Protein AF-A0A7L8ADQ0-F1 (afdb_monomer)

pLDDT: mean 80.77, std 10.5, range [46.53, 94.69]

Solvent-accessible surface area (backbone atoms only — not comparable to full-atom values): 7142 Å² total; per-residue (Å²): 130,71,82,58,56,52,52,55,54,56,52,55,53,15,33,56,43,28,78,74,40,45,77,64,52,65,72,65,61,62,71,67,50,67,55,66,60,67,69,58,57,50,51,36,48,72,73,64,32,73,48,74,47,77,42,62,22,34,49,78,47,74,56,93,94,44,80,46,73,42,62,34,49,32,42,31,28,15,37,93,85,74,43,63,40,63,43,43,93,82,75,50,52,66,40,93,89,35,54,68,44,31,52,47,43,53,45,23,60,90,71,45,66,67,84,37,88,79,56,47,94,125

Mean predicted aligned error: 7.04 Å

Nearest PDB structures (foldseek):
  4k1u-assembly1_B  TM=5.545E-01  e=1.890E+00  Pseudomonas putida
  6f54-assembly2_B  TM=6.607E-01  e=4.036E+00  Pseudomonas putida
  7m30-assembly1_D  TM=4.664E-01  e=4.279E+00  Human betaherpesvirus 5
  6f4y-assembly2_B  TM=4.129E-01  e=2.251E+00  Pseudomonas putida
  2inx-assembly1_A  TM=3.245E-01  e=2.124E+00  Pseudomonas putida

Radius of gyration: 15.53 Å; Cα contacts (8 Å, |Δi|>4): 204; chains: 1; bounding box: 40×42×38 Å

Structure (mmCIF, N/CA/C/O backbone):
data_AF-A0A7L8ADQ0-F1
#
_entry.id   AF-A0A7L8ADQ0-F1
#
loop_
_atom_site.group_PDB
_atom_site.id
_atom_site.type_symbol
_atom_site.label_atom_id
_atom_site.label_alt_id
_atom_site.label_comp_id
_atom_site.label_asym_id
_atom_site.label_entity_id
_atom_site.label_seq_id
_atom_site.pdbx_PDB_ins_code
_atom_site.Cartn_x
_atom_site.Cartn_y
_atom_site.Cartn_z
_atom_site.occupancy
_atom_site.B_iso_or_equiv
_atom_site.auth_seq_id
_atom_site.auth_comp_id
_atom_site.auth_asym_id
_atom_site.auth_atom_id
_atom_site.pdbx_PDB_model_num
ATOM 1 N N . MET A 1 1 ? 9.124 4.419 12.261 1.00 52.94 1 MET A N 1
ATOM 2 C CA . MET A 1 1 ? 8.041 4.227 11.271 1.00 52.94 1 MET A CA 1
ATOM 3 C C . MET A 1 1 ? 7.592 2.783 11.359 1.00 52.94 1 MET A C 1
ATOM 5 O O . MET A 1 1 ? 8.461 1.931 11.522 1.00 52.94 1 MET A O 1
ATOM 9 N N . LYS A 1 2 ? 6.282 2.514 11.296 1.00 66.19 2 LYS A N 1
ATOM 10 C CA . LYS A 1 2 ? 5.786 1.142 11.121 1.00 66.19 2 LYS A CA 1
ATOM 11 C C . LYS A 1 2 ? 6.350 0.571 9.812 1.00 66.19 2 LYS A C 1
ATOM 13 O O . LYS A 1 2 ? 6.595 1.322 8.861 1.00 66.19 2 LYS A O 1
ATOM 18 N N . LYS A 1 3 ? 6.607 -0.734 9.784 1.00 73.31 3 LYS A N 1
ATOM 19 C CA . LYS A 1 3 ? 7.140 -1.432 8.609 1.00 73.31 3 LYS A CA 1
ATOM 20 C C . LYS A 1 3 ? 6.170 -1.264 7.426 1.00 73.31 3 LYS A C 1
ATOM 22 O O . LYS A 1 3 ? 4.974 -1.116 7.639 1.00 73.31 3 LYS A O 1
ATOM 27 N N . ASN A 1 4 ? 6.705 -1.200 6.206 1.00 74.38 4 ASN A N 1
ATOM 28 C CA . ASN A 1 4 ? 5.938 -1.105 4.953 1.00 74.38 4 ASN A CA 1
ATOM 29 C C . ASN A 1 4 ? 4.936 0.068 4.848 1.00 74.38 4 ASN A C 1
ATOM 31 O O . ASN A 1 4 ? 3.982 0.014 4.072 1.00 74.38 4 ASN A O 1
ATOM 35 N N . THR A 1 5 ? 5.159 1.156 5.594 1.00 84.00 5 THR A N 1
ATOM 36 C CA . THR A 1 5 ? 4.336 2.370 5.495 1.00 84.00 5 THR A CA 1
ATOM 37 C C . THR A 1 5 ? 4.966 3.419 4.588 1.00 84.00 5 THR A C 1
ATOM 39 O O . THR A 1 5 ? 6.183 3.623 4.579 1.00 84.00 5 THR A O 1
ATOM 42 N N . ILE A 1 6 ? 4.122 4.129 3.842 1.00 86.94 6 ILE A N 1
ATOM 43 C CA . ILE A 1 6 ? 4.511 5.265 3.005 1.00 86.94 6 ILE A CA 1
ATOM 44 C C . ILE A 1 6 ? 3.812 6.544 3.462 1.00 86.94 6 ILE A C 1
ATOM 46 O O . ILE A 1 6 ? 2.777 6.531 4.121 1.00 86.94 6 ILE A O 1
ATOM 50 N N . THR A 1 7 ? 4.373 7.692 3.087 1.00 89.62 7 THR A N 1
ATOM 51 C CA . THR A 1 7 ? 3.764 8.992 3.398 1.00 89.62 7 THR A CA 1
ATOM 52 C C . THR A 1 7 ? 2.543 9.274 2.518 1.00 89.62 7 THR A C 1
ATOM 54 O O . THR A 1 7 ? 2.509 8.878 1.348 1.00 89.62 7 THR A O 1
ATOM 57 N N . LEU A 1 8 ? 1.585 10.062 3.025 1.00 87.69 8 LEU A N 1
ATOM 58 C CA . LEU A 1 8 ? 0.413 10.520 2.262 1.00 87.69 8 LEU A CA 1
ATOM 59 C C . LEU A 1 8 ? 0.808 11.187 0.937 1.00 87.69 8 LEU A C 1
ATOM 61 O O . LEU A 1 8 ? 0.258 10.875 -0.120 1.00 87.69 8 LEU A O 1
ATOM 65 N N . LYS A 1 9 ? 1.833 12.044 0.962 1.00 88.94 9 LYS A N 1
ATOM 66 C CA . LYS A 1 9 ? 2.407 12.657 -0.243 1.00 88.94 9 LYS A CA 1
ATOM 67 C C . LYS A 1 9 ? 2.880 11.626 -1.275 1.00 88.94 9 LYS A C 1
ATOM 69 O O . LYS A 1 9 ? 2.662 11.806 -2.477 1.00 88.94 9 LYS A O 1
ATOM 74 N N . THR A 1 10 ? 3.524 10.548 -0.829 1.00 88.56 10 THR A N 1
ATOM 75 C CA . THR A 1 10 ? 3.980 9.461 -1.709 1.00 88.56 10 THR A CA 1
ATOM 76 C C . THR A 1 10 ? 2.794 8.724 -2.318 1.00 88.56 10 THR A C 1
ATOM 78 O O . THR A 1 10 ? 2.740 8.596 -3.543 1.00 88.56 10 THR A O 1
ATOM 81 N N . ALA A 1 11 ? 1.803 8.363 -1.501 1.00 89.06 11 ALA A N 1
ATOM 82 C CA . ALA A 1 11 ? 0.585 7.693 -1.946 1.00 89.06 11 ALA A CA 1
ATOM 83 C C . ALA A 1 11 ? -0.203 8.533 -2.968 1.00 89.06 11 ALA A C 1
ATOM 85 O O . ALA A 1 11 ? -0.528 8.057 -4.059 1.00 89.06 11 ALA A O 1
ATOM 86 N N . LYS A 1 12 ? -0.424 9.829 -2.694 1.00 88.00 12 LYS A N 1
ATOM 87 C CA . LYS A 1 12 ? -1.070 10.770 -3.633 1.00 88.00 12 LYS A CA 1
ATOM 88 C C . LYS A 1 12 ? -0.337 10.815 -4.972 1.00 88.00 12 LYS A C 1
ATOM 90 O O . LYS A 1 12 ? -0.963 10.789 -6.032 1.00 88.00 12 LYS A O 1
ATOM 95 N N . ARG A 1 13 ? 0.997 10.882 -4.942 1.00 90.25 13 ARG A N 1
ATOM 96 C CA . ARG A 1 13 ? 1.827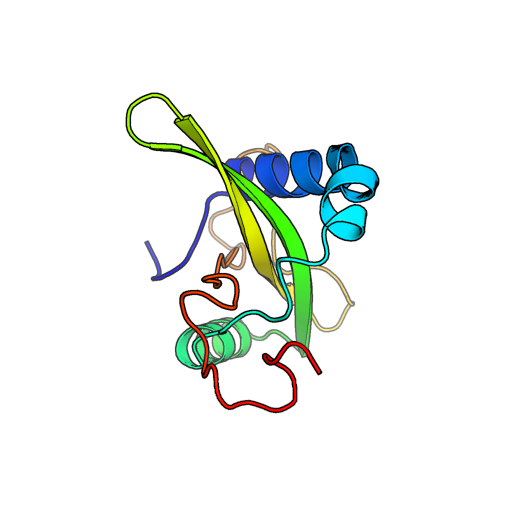 10.941 -6.152 1.00 90.25 13 ARG A CA 1
ATOM 97 C C . ARG A 1 13 ? 1.726 9.659 -6.975 1.00 90.25 13 ARG A C 1
ATOM 99 O O . ARG A 1 13 ? 1.610 9.748 -8.195 1.00 90.25 13 ARG A O 1
ATOM 106 N N . TRP A 1 14 ? 1.794 8.495 -6.337 1.00 89.75 14 TRP A N 1
ATOM 107 C CA . TRP A 1 14 ? 1.742 7.207 -7.027 1.00 89.75 14 TRP A CA 1
ATOM 108 C C . TRP A 1 14 ? 0.365 6.920 -7.610 1.00 89.75 14 TRP A C 1
ATOM 110 O O . TRP A 1 14 ? 0.278 6.599 -8.792 1.00 89.75 14 TRP A O 1
ATOM 120 N N . THR A 1 15 ? -0.703 7.128 -6.840 1.00 88.44 15 THR A N 1
ATOM 121 C CA . THR A 1 15 ? -2.079 6.922 -7.324 1.00 88.44 15 THR A CA 1
ATOM 122 C C . THR A 1 15 ? -2.446 7.909 -8.435 1.00 88.44 15 THR A C 1
ATOM 124 O O . THR A 1 15 ? -3.089 7.542 -9.415 1.00 88.44 15 THR A O 1
ATOM 127 N N . LYS A 1 16 ? -1.985 9.169 -8.352 1.00 88.44 16 LYS A N 1
ATOM 128 C CA . LYS A 1 16 ? -2.150 10.151 -9.439 1.00 88.44 16 LYS A CA 1
ATOM 129 C C . LYS A 1 16 ? -1.418 9.729 -10.708 1.00 88.44 16 LYS A C 1
ATOM 131 O O . LYS A 1 16 ? -1.886 10.042 -11.797 1.00 88.44 16 LYS A O 1
ATOM 136 N N . ARG A 1 17 ? -0.263 9.078 -10.571 1.00 88.00 17 ARG A N 1
ATOM 137 C CA . ARG A 1 17 ? 0.497 8.572 -11.711 1.00 88.00 17 ARG A CA 1
ATOM 138 C C . ARG A 1 17 ? -0.202 7.374 -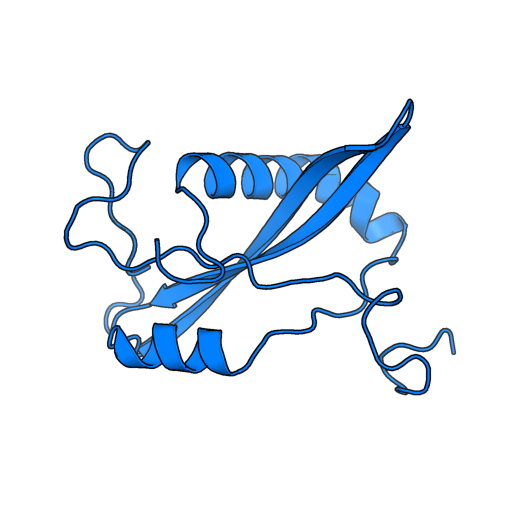12.347 1.00 88.00 17 ARG A C 1
ATOM 140 O O . ARG A 1 17 ? -0.362 7.403 -13.556 1.00 88.00 17 ARG A O 1
ATOM 147 N N . TRP A 1 18 ? -0.676 6.415 -11.549 1.00 84.38 18 TRP A N 1
ATOM 148 C CA . TRP A 1 18 ? -1.484 5.292 -12.037 1.00 84.38 18 TRP A CA 1
ATOM 149 C C . TRP A 1 18 ? -2.644 5.777 -12.912 1.00 84.38 18 TRP A C 1
ATOM 151 O O . TRP A 1 18 ? -2.671 5.486 -14.098 1.00 84.38 18 TRP A O 1
ATOM 161 N N . ARG A 1 19 ? -3.508 6.659 -12.389 1.00 83.50 19 ARG A N 1
ATOM 162 C CA . ARG A 1 19 ? -4.667 7.197 -13.134 1.00 83.50 19 ARG A CA 1
ATOM 163 C C . ARG A 1 19 ? -4.322 7.940 -14.432 1.00 83.50 19 ARG A C 1
ATOM 165 O O . ARG A 1 19 ? -5.209 8.208 -15.228 1.00 83.50 19 ARG A O 1
ATOM 172 N N . LYS A 1 20 ? -3.068 8.365 -14.612 1.00 84.75 20 LYS A N 1
ATOM 173 C CA . LYS A 1 20 ? -2.599 9.043 -15.832 1.00 84.75 20 LYS A CA 1
ATOM 174 C C . LYS A 1 20 ? -2.011 8.096 -16.871 1.00 84.75 20 LYS A C 1
ATOM 176 O O . LYS A 1 20 ? -1.813 8.537 -17.993 1.00 84.75 20 LYS A O 1
ATOM 181 N N . MET A 1 21 ? -1.617 6.898 -16.457 1.00 76.25 21 MET A N 1
ATOM 182 C CA . MET A 1 21 ? -0.901 5.934 -17.293 1.00 76.25 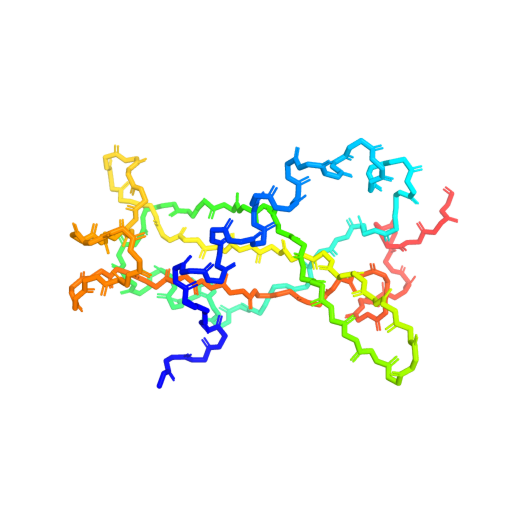21 MET A CA 1
ATOM 183 C C . MET A 1 21 ? -1.669 4.611 -17.405 1.00 76.25 21 MET A C 1
ATOM 185 O O . MET A 1 21 ? -1.162 3.677 -18.005 1.00 76.25 21 MET A O 1
ATOM 189 N N . GLU A 1 22 ? -2.852 4.503 -16.793 1.00 71.94 22 GLU A N 1
ATOM 190 C CA . GLU A 1 22 ? -3.649 3.275 -16.705 1.00 71.94 22 GLU A CA 1
ATOM 191 C C . GLU A 1 22 ? -3.901 2.635 -18.076 1.00 71.94 22 GLU A C 1
ATOM 193 O O . GLU A 1 22 ? -3.800 1.419 -18.214 1.00 71.94 22 GLU A O 1
ATOM 198 N N . ASP A 1 23 ? -4.158 3.454 -19.095 1.00 68.81 23 ASP A N 1
ATOM 199 C CA . ASP A 1 23 ? -4.325 3.047 -20.490 1.00 68.81 23 ASP A CA 1
ATOM 200 C C . ASP A 1 23 ? -3.060 2.407 -21.081 1.00 68.81 23 ASP A C 1
ATOM 202 O O . ASP A 1 23 ? -3.151 1.436 -21.828 1.00 68.81 23 ASP A O 1
ATOM 206 N N . VAL A 1 24 ? -1.882 2.907 -20.705 1.00 67.69 24 VAL A N 1
ATOM 207 C CA . VAL A 1 24 ? -0.582 2.381 -21.140 1.00 67.69 24 VAL A CA 1
ATOM 208 C C . VAL A 1 24 ? -0.202 1.117 -20.363 1.00 67.69 24 VAL A C 1
ATOM 210 O O . VAL A 1 24 ? 0.241 0.148 -20.965 1.00 67.69 24 VAL A O 1
ATOM 213 N N . TYR A 1 25 ? -0.408 1.073 -19.043 1.00 64.38 25 TYR A N 1
ATOM 214 C CA . TYR A 1 25 ? -0.029 -0.093 -18.226 1.00 64.38 25 TYR A CA 1
ATOM 215 C C . TYR A 1 25 ? -0.910 -1.309 -18.481 1.00 64.38 25 TYR A C 1
ATOM 217 O O . TYR A 1 25 ? -0.402 -2.413 -18.682 1.00 64.38 25 TYR A O 1
ATOM 225 N N . ASN A 1 26 ? -2.229 -1.117 -18.526 1.00 63.12 26 ASN A N 1
ATOM 226 C CA . ASN A 1 26 ? -3.152 -2.226 -18.760 1.00 63.12 26 ASN A CA 1
ATOM 227 C C . ASN A 1 26 ? -2.994 -2.820 -20.169 1.00 63.12 26 ASN A C 1
ATOM 229 O O . ASN A 1 26 ? -3.340 -3.981 -20.378 1.00 63.12 26 ASN A O 1
ATOM 233 N N . ALA A 1 27 ? -2.432 -2.062 -21.119 1.00 59.41 27 ALA A N 1
ATOM 234 C CA . ALA A 1 27 ? -2.119 -2.562 -22.454 1.00 59.41 27 ALA A CA 1
ATOM 235 C C . ALA A 1 27 ? -0.977 -3.597 -22.461 1.00 59.41 27 ALA A C 1
ATOM 237 O O . ALA A 1 27 ? -0.935 -4.429 -23.365 1.00 59.41 27 ALA A O 1
ATOM 238 N N . HIS A 1 28 ? -0.080 -3.575 -21.466 1.00 59.94 28 HIS A N 1
ATOM 239 C CA . HIS A 1 28 ? 1.083 -4.469 -21.400 1.00 59.94 28 HIS A CA 1
ATOM 240 C C . HIS A 1 28 ? 0.881 -5.695 -20.486 1.00 59.94 28 HIS A C 1
ATOM 242 O O . HIS A 1 28 ? 1.631 -6.658 -20.608 1.00 59.94 28 HIS A O 1
ATOM 248 N N . GLN A 1 29 ? -0.152 -5.709 -19.625 1.00 58.09 29 GLN A N 1
ATOM 249 C CA . GLN A 1 29 ? -0.545 -6.845 -18.756 1.00 58.09 29 GLN A CA 1
ATOM 250 C C . GLN A 1 29 ? 0.599 -7.475 -17.927 1.00 58.09 29 GLN A C 1
ATOM 252 O O . GLN A 1 29 ? 0.544 -8.652 -17.561 1.00 58.09 29 GLN A O 1
ATOM 257 N N . GLU A 1 30 ? 1.655 -6.717 -17.628 1.00 68.19 30 GLU A N 1
ATOM 258 C CA . GLU A 1 30 ? 2.863 -7.275 -17.006 1.00 68.19 30 GLU A CA 1
ATOM 259 C C . GLU A 1 30 ? 2.643 -7.606 -15.525 1.00 68.19 30 GLU A C 1
ATOM 261 O O . GLU A 1 30 ? 3.050 -8.672 -15.057 1.00 68.19 30 GLU A O 1
ATOM 266 N N . CYS A 1 31 ? 1.923 -6.747 -14.798 1.00 73.69 31 CYS A N 1
ATOM 267 C CA . CYS A 1 31 ? 1.568 -6.985 -13.404 1.00 73.69 31 CYS A CA 1
ATOM 268 C C . CYS A 1 31 ? 0.328 -7.888 -13.289 1.00 73.69 31 CYS A C 1
ATOM 270 O O . CYS A 1 31 ? -0.803 -7.453 -13.506 1.00 73.69 31 CYS A O 1
ATOM 272 N N . ARG A 1 32 ? 0.542 -9.147 -12.892 1.00 73.31 32 ARG A N 1
ATOM 273 C CA . ARG A 1 32 ? -0.521 -10.174 -12.777 1.00 73.31 32 ARG A CA 1
ATOM 274 C C . ARG A 1 32 ? -1.125 -10.285 -11.388 1.00 73.31 32 ARG A C 1
ATOM 276 O O . ARG A 1 32 ? -2.303 -10.584 -11.227 1.00 73.31 32 ARG A O 1
ATOM 283 N N . ALA A 1 33 ? -0.294 -10.075 -10.379 1.00 79.56 33 ALA A N 1
ATOM 284 C CA . ALA A 1 33 ? -0.679 -10.179 -8.988 1.00 79.56 33 ALA A CA 1
ATOM 285 C C . ALA A 1 33 ? 0.289 -9.381 -8.114 1.00 79.56 33 ALA A C 1
ATOM 287 O O . ALA A 1 33 ? 1.349 -8.920 -8.549 1.00 79.56 33 ALA A O 1
ATOM 288 N N . PHE A 1 34 ? -0.103 -9.247 -6.855 1.00 83.50 34 PHE A N 1
ATOM 289 C CA . PHE A 1 34 ? 0.682 -8.612 -5.820 1.00 83.50 34 PHE A CA 1
ATOM 290 C C . PHE A 1 34 ? 0.877 -9.593 -4.671 1.00 83.50 34 PHE A C 1
ATOM 292 O O . PHE A 1 34 ? -0.095 -10.117 -4.126 1.00 83.50 34 PHE A O 1
ATOM 299 N N . ASN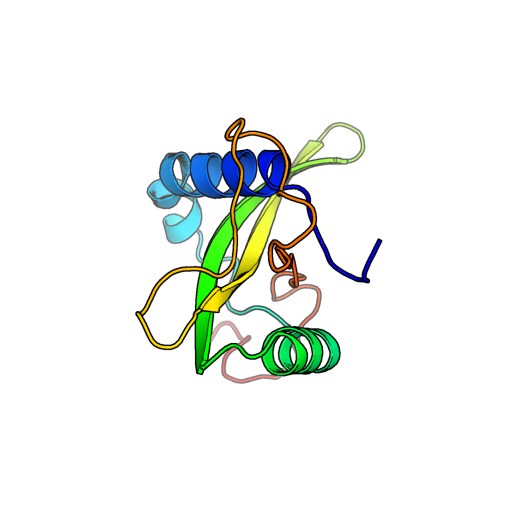 A 1 35 ? 2.129 -9.827 -4.282 1.00 81.31 35 ASN A N 1
ATOM 300 C CA . ASN A 1 35 ? 2.420 -10.555 -3.054 1.00 81.31 35 ASN A CA 1
ATOM 301 C C . ASN A 1 35 ? 2.262 -9.600 -1.862 1.00 81.31 35 ASN A C 1
ATOM 303 O O . ASN A 1 35 ? 3.033 -8.648 -1.751 1.00 81.31 35 ASN A O 1
ATOM 307 N N . ILE A 1 36 ? 1.264 -9.851 -1.011 1.00 81.88 36 ILE A N 1
ATOM 308 C CA . ILE A 1 36 ? 0.920 -9.019 0.149 1.00 81.88 36 ILE A CA 1
ATOM 309 C C . ILE A 1 36 ? 1.333 -9.772 1.422 1.00 81.88 36 ILE A C 1
ATOM 311 O O . ILE A 1 36 ? 0.769 -10.835 1.704 1.00 81.88 36 ILE A O 1
ATOM 315 N N . PRO A 1 37 ? 2.279 -9.255 2.226 1.00 81.25 37 PRO A N 1
ATOM 316 C CA . PRO A 1 37 ? 2.640 -9.893 3.483 1.00 81.25 37 PRO A CA 1
ATOM 317 C C . PRO A 1 37 ? 1.473 -9.886 4.482 1.00 81.25 37 PRO A C 1
ATOM 319 O O . PRO A 1 37 ? 0.824 -8.870 4.721 1.00 81.25 37 PRO A O 1
ATOM 322 N N . LEU A 1 38 ? 1.234 -11.029 5.134 1.00 81.00 38 LEU A N 1
ATOM 323 C CA . LEU A 1 38 ? 0.159 -11.165 6.128 1.00 81.00 38 LEU A CA 1
ATOM 324 C C . LEU A 1 38 ? 0.344 -10.269 7.360 1.00 81.00 38 LEU A C 1
ATOM 326 O O . LEU A 1 38 ? -0.640 -9.937 8.015 1.00 81.00 38 LEU A O 1
ATOM 330 N N . GLU A 1 39 ? 1.587 -9.917 7.700 1.00 82.88 39 GLU A N 1
ATOM 331 C CA . GLU A 1 39 ? 1.903 -8.997 8.803 1.00 82.88 39 GLU A CA 1
ATOM 332 C C . GLU A 1 39 ? 1.187 -7.654 8.616 1.00 82.88 39 GLU A C 1
ATOM 334 O O . GLU A 1 39 ? 0.582 -7.141 9.549 1.00 82.88 39 GLU A O 1
ATOM 339 N N . ASP A 1 40 ? 1.137 -7.156 7.385 1.00 74.44 40 ASP A N 1
ATOM 340 C CA . ASP A 1 40 ? 0.549 -5.856 7.093 1.00 74.44 40 ASP A CA 1
ATOM 341 C C . ASP A 1 40 ? -0.985 -5.878 7.157 1.00 74.44 40 ASP A C 1
ATOM 343 O O . ASP A 1 40 ? -1.612 -4.942 7.648 1.00 74.44 40 ASP A O 1
ATOM 347 N N . LEU A 1 41 ? -1.613 -6.980 6.731 1.00 84.62 41 LEU A N 1
ATOM 348 C CA . LEU A 1 41 ? -3.056 -7.160 6.914 1.00 84.62 41 LEU A CA 1
ATOM 349 C C . LEU A 1 41 ? -3.423 -7.254 8.399 1.00 84.62 41 LEU A C 1
ATOM 351 O O . LEU A 1 41 ? -4.442 -6.703 8.811 1.00 84.62 41 LEU A O 1
ATOM 355 N N . LYS A 1 42 ? -2.588 -7.910 9.216 1.00 88.50 42 LYS A N 1
ATOM 356 C CA . LYS A 1 42 ? -2.775 -7.948 10.675 1.00 88.50 42 LYS A CA 1
ATOM 357 C C . LYS A 1 42 ? -2.651 -6.561 11.291 1.00 88.50 42 LYS A C 1
ATOM 359 O O . LYS A 1 42 ? -3.452 -6.233 12.161 1.00 88.50 42 LYS A O 1
ATOM 364 N N . ASP A 1 43 ? -1.703 -5.755 10.826 1.00 85.75 43 ASP A N 1
ATOM 365 C CA . ASP A 1 43 ? -1.535 -4.383 11.297 1.00 85.75 43 ASP A CA 1
ATOM 366 C C . ASP A 1 43 ? -2.766 -3.523 10.988 1.00 85.75 43 ASP A C 1
ATOM 368 O O . ASP A 1 43 ? -3.242 -2.817 11.873 1.00 85.75 43 ASP A O 1
ATOM 372 N N . VAL A 1 44 ? -3.337 -3.627 9.782 1.00 86.81 44 VAL A N 1
ATOM 373 C CA . VAL A 1 44 ? -4.573 -2.905 9.424 1.00 86.81 44 VAL A CA 1
ATOM 374 C C . VAL A 1 44 ? -5.767 -3.384 10.259 1.00 86.81 44 VAL A C 1
ATOM 376 O O . VAL A 1 44 ? -6.572 -2.573 10.713 1.00 86.81 44 VAL A O 1
ATOM 379 N N . ILE A 1 45 ? -5.873 -4.690 10.525 1.00 88.50 45 ILE A N 1
ATOM 380 C CA . ILE A 1 45 ? -6.898 -5.236 11.431 1.00 88.50 45 ILE A CA 1
ATOM 381 C C . ILE A 1 45 ? -6.719 -4.676 12.849 1.00 88.50 45 ILE A C 1
ATOM 383 O O . ILE A 1 45 ? -7.697 -4.294 13.490 1.00 88.50 45 ILE A O 1
ATOM 387 N N . ALA A 1 46 ? -5.478 -4.584 13.335 1.00 89.50 46 ALA A N 1
ATOM 388 C CA . ALA A 1 46 ? -5.165 -4.054 14.660 1.00 89.50 46 ALA A CA 1
ATOM 389 C C . ALA A 1 46 ? -5.480 -2.554 14.805 1.00 89.50 46 ALA A C 1
ATOM 391 O O . ALA A 1 46 ? -5.660 -2.082 15.926 1.00 89.50 46 ALA A O 1
ATOM 392 N N . GLU A 1 47 ? -5.599 -1.810 13.699 1.00 87.12 47 GLU A N 1
ATOM 393 C CA . GLU A 1 47 ? -6.087 -0.422 13.702 1.00 87.12 47 GLU A CA 1
ATOM 394 C C . GLU A 1 47 ? -7.597 -0.317 13.971 1.00 87.12 47 GLU A C 1
ATOM 396 O O . GLU A 1 47 ? -8.088 0.775 14.242 1.00 87.12 47 GLU A O 1
ATOM 401 N N . GLY A 1 48 ? -8.336 -1.432 13.951 1.00 91.75 48 GLY A N 1
ATOM 402 C CA . GLY A 1 48 ? -9.792 -1.452 14.118 1.00 91.75 48 GLY A CA 1
ATOM 403 C C . GLY A 1 48 ? -10.557 -1.293 12.804 1.00 91.75 48 GLY A C 1
ATOM 404 O O . GLY A 1 48 ? -11.740 -0.951 12.815 1.00 91.75 48 GLY A O 1
ATOM 405 N N . ALA A 1 49 ? -9.893 -1.532 11.671 1.00 93.50 49 ALA A N 1
ATOM 406 C CA . ALA A 1 49 ? -10.527 -1.513 10.363 1.00 93.50 49 ALA A CA 1
ATOM 407 C C . ALA A 1 49 ? -11.593 -2.615 10.243 1.00 93.50 49 ALA A C 1
ATOM 409 O O . ALA A 1 49 ? -11.370 -3.766 10.619 1.00 93.50 49 ALA A O 1
ATOM 410 N N . VAL A 1 50 ? -12.747 -2.269 9.670 1.00 94.69 50 VAL A N 1
ATOM 411 C CA . VAL A 1 50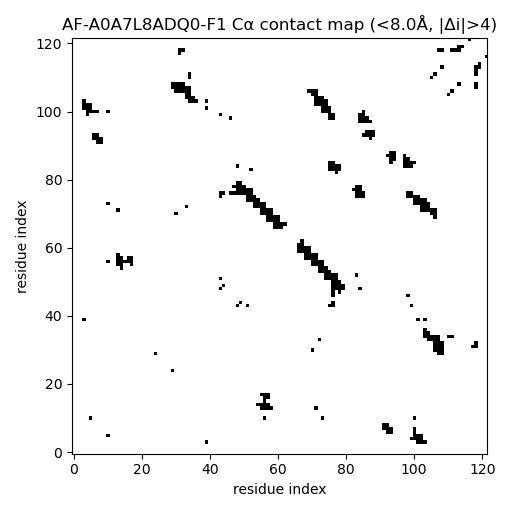 ? -13.834 -3.221 9.374 1.00 94.69 50 VAL A CA 1
ATOM 412 C C . VAL A 1 50 ? -13.617 -3.876 8.013 1.00 94.69 50 VAL A C 1
ATOM 414 O O . VAL A 1 50 ? -13.915 -5.051 7.816 1.00 94.69 50 VAL A O 1
ATOM 417 N N . THR A 1 51 ? -13.079 -3.110 7.065 1.00 92.62 51 THR A N 1
ATOM 418 C CA . THR A 1 51 ? -12.652 -3.584 5.745 1.00 92.62 51 THR A CA 1
ATOM 419 C C . THR A 1 51 ? -11.352 -2.887 5.355 1.00 92.62 51 THR A C 1
ATOM 421 O O . THR A 1 51 ? -10.895 -1.975 6.046 1.00 92.62 51 THR A O 1
ATOM 424 N N . VAL A 1 52 ? -10.746 -3.300 4.245 1.00 92.94 52 VAL A N 1
ATOM 425 C CA . VAL A 1 52 ? -9.593 -2.607 3.663 1.00 92.94 52 VAL A CA 1
ATOM 426 C C . VAL A 1 52 ? -9.956 -2.046 2.297 1.00 92.94 52 VAL A C 1
ATOM 428 O O . VAL A 1 52 ? -10.722 -2.659 1.552 1.00 92.94 52 VAL A O 1
ATOM 431 N N . ARG A 1 53 ? -9.385 -0.893 1.946 1.00 93.31 53 ARG A N 1
ATOM 432 C CA . ARG A 1 53 ? -9.445 -0.348 0.589 1.00 93.31 53 ARG A CA 1
ATOM 433 C C . ARG A 1 53 ? -8.063 -0.405 -0.038 1.00 93.31 53 ARG A C 1
ATOM 435 O O . ARG A 1 53 ? -7.080 0.012 0.572 1.00 93.31 53 ARG A O 1
ATOM 442 N N . ALA A 1 54 ? -8.013 -0.914 -1.262 1.00 91.50 54 ALA A N 1
ATOM 443 C CA . ALA A 1 54 ? -6.798 -0.985 -2.052 1.00 91.50 54 ALA A CA 1
ATOM 444 C C . ALA A 1 54 ? -6.806 0.084 -3.152 1.00 91.50 54 ALA A C 1
ATOM 446 O O . ALA A 1 54 ? -7.819 0.308 -3.815 1.00 91.50 54 ALA A O 1
ATOM 447 N N . TYR A 1 55 ? -5.660 0.724 -3.357 1.00 89.25 55 TYR A N 1
ATOM 448 C CA . TYR A 1 55 ? -5.419 1.707 -4.402 1.00 89.25 55 TYR A CA 1
ATOM 449 C C . TYR A 1 55 ? -4.235 1.274 -5.256 1.00 89.25 55 TYR A C 1
ATOM 451 O O . TYR A 1 55 ? -3.190 0.899 -4.730 1.00 89.25 55 TYR A O 1
ATOM 459 N N . LEU A 1 56 ? -4.364 1.398 -6.573 1.00 87.75 56 LEU A N 1
ATOM 460 C CA . LEU A 1 56 ? -3.246 1.191 -7.486 1.00 87.75 56 LEU A CA 1
ATOM 461 C C . LEU A 1 56 ? -2.384 2.453 -7.569 1.00 87.75 56 LEU A C 1
ATOM 463 O O . LEU A 1 56 ? -2.879 3.585 -7.634 1.00 87.75 56 LEU A O 1
ATOM 467 N N . GLY A 1 57 ? -1.074 2.254 -7.556 1.00 87.62 57 GLY A N 1
ATOM 468 C CA . GLY A 1 57 ? -0.068 3.291 -7.682 1.00 87.62 57 GLY A CA 1
ATOM 469 C C . GLY A 1 57 ? 1.037 2.869 -8.639 1.00 87.62 57 GLY A C 1
ATOM 470 O O . GLY A 1 57 ? 1.245 1.690 -8.889 1.00 87.62 57 GLY A O 1
ATOM 471 N N . VAL A 1 58 ? 1.774 3.850 -9.159 1.00 86.88 58 VAL A N 1
ATOM 472 C CA . VAL A 1 58 ? 3.013 3.581 -9.898 1.00 86.88 58 VAL A CA 1
ATOM 473 C C . VAL A 1 58 ? 4.159 4.297 -9.217 1.00 86.88 58 VAL A C 1
ATOM 475 O O . VAL A 1 58 ? 4.162 5.533 -9.129 1.00 86.88 58 VAL A O 1
ATOM 478 N N . HIS A 1 59 ? 5.155 3.543 -8.772 1.00 85.62 59 HIS A N 1
ATOM 479 C CA . HIS A 1 59 ? 6.423 4.065 -8.307 1.00 85.62 59 HIS A CA 1
ATOM 480 C C . HIS A 1 59 ? 7.359 4.262 -9.503 1.00 85.62 59 HIS A C 1
ATOM 482 O O . HIS A 1 59 ? 7.660 3.336 -10.239 1.00 85.62 59 HIS A O 1
ATOM 488 N N . LYS A 1 60 ? 7.810 5.500 -9.720 1.00 86.25 60 LYS A N 1
ATOM 489 C CA . LYS A 1 60 ? 8.822 5.827 -10.729 1.00 86.25 60 LYS A CA 1
ATOM 490 C C . LYS A 1 60 ? 10.169 5.923 -10.031 1.00 86.25 60 LYS A C 1
ATOM 492 O O . LYS A 1 60 ? 10.322 6.808 -9.185 1.00 86.25 60 LYS A O 1
ATOM 497 N N . GLN A 1 61 ? 11.119 5.095 -10.435 1.00 83.19 61 GLN A N 1
ATOM 498 C CA . GLN A 1 61 ? 12.486 5.095 -9.929 1.00 83.19 61 GLN A CA 1
ATOM 499 C C . GLN A 1 61 ? 13.491 5.187 -11.078 1.00 83.19 61 GLN A C 1
ATOM 501 O O . GLN A 1 61 ? 13.190 4.848 -12.221 1.00 83.19 61 GLN A O 1
ATOM 506 N N . LYS A 1 62 ? 14.679 5.710 -10.779 1.00 84.75 62 LYS A N 1
ATOM 507 C CA . LYS A 1 62 ? 15.814 5.662 -11.699 1.00 84.75 62 LYS A CA 1
ATOM 508 C C . LYS A 1 62 ? 16.765 4.586 -11.202 1.00 84.75 62 LYS A C 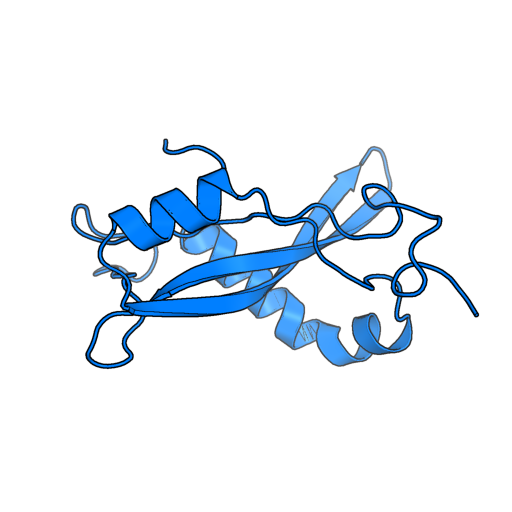1
ATOM 510 O O . LYS A 1 62 ? 17.245 4.700 -10.076 1.00 84.75 62 LYS A O 1
ATOM 515 N N . ILE A 1 63 ? 17.000 3.574 -12.025 1.00 81.94 63 ILE A N 1
ATOM 516 C CA . ILE A 1 63 ? 17.987 2.527 -11.773 1.00 81.94 63 ILE A CA 1
ATOM 517 C C . ILE A 1 63 ? 19.055 2.714 -12.842 1.00 81.94 63 ILE A C 1
ATOM 519 O O . ILE A 1 63 ? 18.760 2.646 -14.031 1.00 81.94 63 ILE A O 1
ATOM 523 N N . GLU A 1 64 ? 20.268 3.050 -12.408 1.00 85.44 64 GLU A N 1
ATOM 524 C CA . GLU A 1 64 ? 21.368 3.434 -13.297 1.00 85.44 64 GLU A CA 1
ATOM 525 C C . GLU A 1 64 ? 20.961 4.566 -14.264 1.00 85.44 64 GLU A C 1
ATOM 527 O O . GLU A 1 64 ? 20.716 5.695 -13.827 1.00 85.44 64 GLU A O 1
ATOM 532 N N . SER A 1 65 ? 20.871 4.272 -15.565 1.00 86.50 65 SER A N 1
ATOM 533 C CA . SER A 1 65 ? 20.473 5.222 -16.613 1.00 86.50 65 SER A CA 1
ATOM 534 C C . SER A 1 65 ? 19.024 5.046 -17.078 1.00 86.50 65 SER A C 1
ATOM 536 O O . SER A 1 65 ? 18.545 5.830 -17.898 1.00 86.50 65 SER A O 1
ATOM 538 N N . GLU A 1 66 ? 18.301 4.063 -16.542 1.00 83.56 66 GLU A N 1
ATOM 539 C CA . GLU A 1 66 ? 16.951 3.722 -16.974 1.00 83.56 66 GLU A CA 1
ATOM 540 C C . GLU A 1 66 ? 15.893 4.231 -15.994 1.00 83.56 66 GLU A C 1
ATOM 542 O O . GLU A 1 66 ? 16.062 4.266 -14.771 1.00 83.56 66 GLU A O 1
ATOM 547 N N . THR A 1 67 ? 14.767 4.677 -16.551 1.00 83.56 67 THR A N 1
ATOM 548 C CA . THR A 1 67 ? 13.581 4.987 -15.757 1.00 83.56 67 THR A CA 1
ATOM 549 C C . THR A 1 67 ? 12.724 3.739 -15.688 1.00 83.56 67 THR A C 1
ATOM 551 O O . THR A 1 67 ? 12.092 3.376 -16.674 1.00 83.56 67 THR A O 1
ATOM 554 N N . VAL A 1 68 ? 12.664 3.145 -14.503 1.00 82.00 68 VAL A N 1
ATOM 555 C CA . VAL A 1 68 ? 11.814 1.994 -14.225 1.00 82.00 68 VAL A CA 1
ATOM 556 C C . VAL A 1 68 ? 10.549 2.477 -13.537 1.00 82.00 68 VAL A C 1
ATOM 558 O O . VAL A 1 68 ? 10.564 3.357 -12.666 1.00 82.00 68 VAL A O 1
ATOM 561 N N . PHE A 1 69 ? 9.437 1.897 -13.945 1.00 82.62 69 PHE A N 1
ATOM 562 C CA . PHE A 1 69 ? 8.154 2.108 -13.318 1.00 82.62 69 PHE A CA 1
ATOM 563 C C . PHE A 1 69 ? 7.682 0.785 -12.742 1.00 82.62 69 PHE A C 1
ATOM 565 O O . PHE A 1 69 ? 7.739 -0.233 -13.415 1.00 82.62 69 PHE A O 1
ATOM 572 N N . GLU A 1 70 ? 7.255 0.821 -11.493 1.00 82.56 70 GLU A N 1
ATOM 573 C CA . GLU A 1 70 ? 6.863 -0.356 -10.734 1.00 82.56 70 GLU A CA 1
ATOM 574 C C . GLU A 1 70 ? 5.441 -0.147 -10.213 1.00 82.56 70 GLU A C 1
ATOM 576 O O . GLU A 1 70 ? 5.150 0.875 -9.576 1.00 82.56 70 GLU A O 1
ATOM 581 N N . GLU A 1 71 ? 4.551 -1.092 -10.488 1.00 85.00 71 GLU A N 1
ATOM 582 C CA . GLU A 1 71 ? 3.189 -1.110 -9.974 1.00 85.00 71 GLU A CA 1
ATOM 583 C C . GLU A 1 71 ? 3.182 -1.378 -8.472 1.00 85.00 71 GLU A C 1
ATOM 585 O O . GLU A 1 71 ? 3.930 -2.209 -7.949 1.00 85.00 71 GLU A O 1
ATOM 590 N N . LYS A 1 72 ? 2.308 -0.659 -7.770 1.00 86.00 72 LYS A N 1
ATOM 591 C CA . LYS A 1 72 ? 2.146 -0.725 -6.320 1.00 86.00 72 LYS A CA 1
ATOM 592 C C . LYS A 1 72 ? 0.681 -0.909 -5.947 1.00 86.00 72 LYS A C 1
ATOM 594 O O . LYS A 1 72 ? -0.172 -0.196 -6.480 1.00 86.00 72 LYS A O 1
ATOM 599 N N . LEU A 1 73 ? 0.399 -1.791 -4.989 1.00 87.31 73 LEU A N 1
ATOM 600 C CA . LEU A 1 73 ? -0.889 -1.847 -4.295 1.00 87.31 73 LEU A CA 1
ATOM 601 C C . LEU A 1 73 ? -0.743 -1.191 -2.925 1.00 87.31 73 LEU A C 1
ATOM 603 O O . LEU A 1 73 ? -0.012 -1.656 -2.049 1.00 87.31 73 LEU A O 1
ATOM 607 N N . ILE A 1 74 ? -1.474 -0.101 -2.752 1.00 90.12 74 ILE A N 1
ATOM 608 C CA . ILE A 1 74 ? -1.511 0.675 -1.524 1.00 90.12 74 ILE A CA 1
ATOM 609 C C . ILE A 1 74 ? -2.753 0.252 -0.742 1.00 90.12 74 ILE A C 1
ATOM 611 O O . ILE A 1 74 ? -3.848 0.280 -1.299 1.00 90.12 74 ILE A O 1
ATOM 615 N N . ILE A 1 75 ? -2.609 -0.108 0.531 1.00 90.94 75 ILE A N 1
ATOM 616 C CA . ILE A 1 7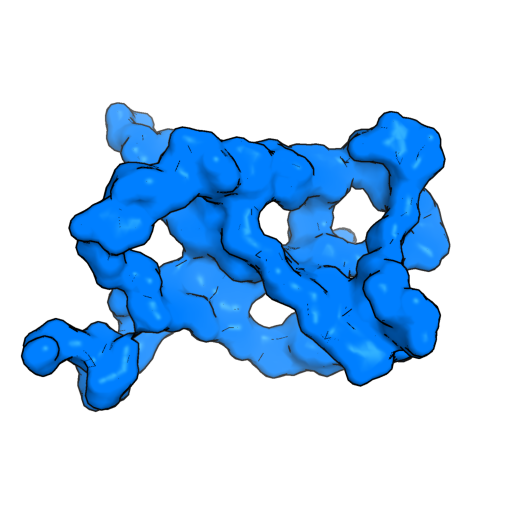5 ? -3.718 -0.550 1.388 1.00 90.94 75 ILE A CA 1
ATOM 617 C C . ILE A 1 75 ? -3.954 0.462 2.512 1.00 90.94 75 ILE A C 1
ATOM 619 O O . ILE A 1 75 ? -3.009 0.973 3.116 1.00 90.94 75 ILE A O 1
ATOM 623 N N . VAL A 1 76 ? -5.229 0.738 2.791 1.00 92.25 76 VAL A N 1
ATOM 624 C CA . VAL A 1 76 ? -5.686 1.526 3.945 1.00 92.25 76 VAL A CA 1
ATOM 625 C C . VAL A 1 76 ? -6.831 0.812 4.663 1.00 92.25 76 VAL A C 1
ATOM 627 O O . VAL A 1 76 ? -7.647 0.138 4.027 1.00 92.25 76 VAL A O 1
ATOM 630 N N . GLY A 1 77 ? -6.904 0.972 5.986 1.00 93.50 77 GLY A N 1
ATOM 631 C CA . GLY A 1 77 ? -8.060 0.548 6.775 1.00 93.50 77 GLY A CA 1
ATOM 632 C C . GLY A 1 77 ? -9.290 1.410 6.489 1.00 93.50 77 GLY A C 1
ATOM 633 O O . GLY A 1 77 ? -9.166 2.599 6.192 1.00 93.50 77 GLY A O 1
ATOM 634 N N . VAL A 1 78 ? -10.478 0.814 6.573 1.00 93.88 78 VAL A N 1
ATOM 635 C CA . VAL A 1 78 ? -11.770 1.488 6.395 1.00 93.88 78 VAL A CA 1
ATOM 636 C C . VAL A 1 78 ? -12.621 1.266 7.641 1.00 93.88 78 VAL A C 1
ATOM 638 O O . VAL A 1 78 ? -12.783 0.130 8.097 1.00 93.88 78 VAL A O 1
ATOM 641 N N . ASP A 1 79 ? -13.165 2.353 8.182 1.00 93.19 79 ASP A N 1
ATOM 642 C CA . ASP A 1 79 ? -13.992 2.326 9.386 1.00 93.19 79 ASP A CA 1
ATOM 643 C C . ASP A 1 79 ? -15.411 1.781 9.123 1.00 93.19 79 ASP A C 1
ATOM 645 O O . ASP A 1 79 ? -15.820 1.524 7.987 1.00 93.19 79 ASP A O 1
ATOM 649 N N . ALA A 1 80 ? -16.196 1.620 10.192 1.00 94.44 80 ALA A N 1
ATOM 650 C CA . ALA A 1 80 ? -17.578 1.137 10.118 1.00 94.44 80 ALA A CA 1
ATOM 651 C C . ALA A 1 80 ? -18.526 2.056 9.316 1.00 94.44 80 ALA A C 1
ATOM 653 O O . ALA A 1 80 ? -19.612 1.625 8.936 1.00 94.44 80 ALA A O 1
ATOM 654 N N . ASN A 1 81 ? -18.123 3.302 9.042 1.00 94.44 81 ASN A N 1
ATOM 655 C CA . ASN A 1 81 ? -18.878 4.260 8.234 1.00 94.44 81 ASN A CA 1
ATOM 656 C C . ASN A 1 81 ? -18.454 4.237 6.754 1.00 94.44 81 ASN A C 1
ATOM 658 O O . ASN A 1 81 ? -18.946 5.041 5.961 1.00 94.44 81 ASN A O 1
ATOM 662 N N . GLY A 1 82 ? -17.533 3.350 6.365 1.00 90.38 82 GLY A N 1
ATOM 663 C CA . GLY A 1 82 ? -17.023 3.254 4.997 1.00 90.38 82 GLY A CA 1
ATOM 664 C C . GLY A 1 82 ? -15.986 4.325 4.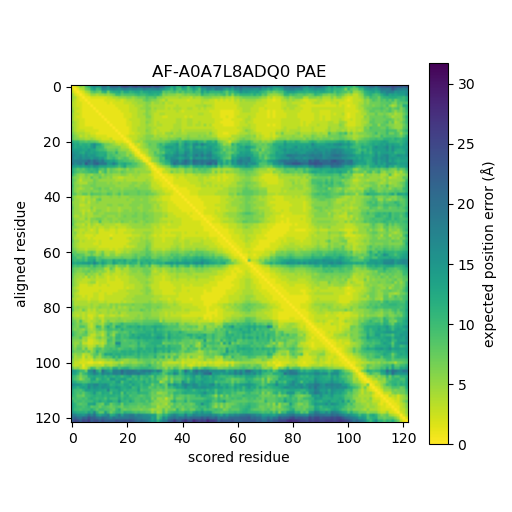639 1.00 90.38 82 GLY A C 1
ATOM 665 O O . GLY A 1 82 ? -15.675 4.506 3.453 1.00 90.38 82 GLY A O 1
ATOM 666 N N . LYS A 1 83 ? -15.448 5.045 5.632 1.00 92.88 83 LYS A N 1
ATOM 667 C CA . LYS A 1 83 ? -14.428 6.076 5.437 1.00 92.88 83 LYS A CA 1
ATOM 668 C C . LYS A 1 83 ? -13.036 5.480 5.611 1.00 92.88 83 LYS A C 1
ATOM 670 O O . LYS A 1 83 ? -12.784 4.730 6.551 1.00 92.88 83 LYS A O 1
ATOM 675 N N . ASP A 1 84 ? -12.117 5.851 4.721 1.00 92.69 84 ASP A N 1
ATOM 676 C CA . ASP A 1 84 ? -10.711 5.495 4.895 1.00 92.69 84 ASP A CA 1
ATOM 677 C C . ASP A 1 84 ? -10.206 6.089 6.210 1.00 92.69 84 ASP A C 1
ATOM 679 O O . ASP A 1 84 ? -10.403 7.274 6.493 1.00 92.69 84 ASP A O 1
ATOM 683 N N . MET A 1 85 ? -9.503 5.276 6.989 1.00 90.81 85 MET A N 1
ATOM 684 C CA . MET A 1 85 ? -8.958 5.638 8.297 1.00 90.81 85 MET A CA 1
ATOM 685 C C . MET A 1 85 ? -7.712 6.524 8.185 1.00 90.81 85 MET A C 1
ATOM 687 O O . MET A 1 85 ? -6.884 6.552 9.085 1.00 90.81 85 MET A O 1
ATOM 691 N N . ILE A 1 86 ? -7.575 7.260 7.082 1.00 88.62 86 ILE A N 1
ATOM 692 C CA . ILE A 1 86 ? -6.521 8.244 6.868 1.00 88.62 86 ILE A CA 1
ATOM 693 C C . ILE A 1 86 ? -7.099 9.651 7.021 1.00 88.62 86 ILE A C 1
ATOM 695 O O . ILE A 1 86 ? -8.124 9.991 6.424 1.00 88.62 86 ILE A O 1
ATOM 699 N N . SER A 1 87 ? -6.439 10.494 7.807 1.00 86.06 87 SER A N 1
ATOM 700 C CA . SER A 1 87 ? -6.797 11.904 7.951 1.00 86.06 87 SER A CA 1
ATOM 701 C C . SER A 1 87 ? -5.568 12.794 7.847 1.00 86.06 87 SER A C 1
ATOM 703 O O . SER A 1 87 ? -4.450 12.402 8.174 1.00 86.06 87 SER A O 1
ATOM 705 N N . SER A 1 88 ? -5.780 13.994 7.322 1.00 86.81 88 SER A N 1
ATOM 706 C CA . SER A 1 88 ? -4.741 15.001 7.161 1.00 86.81 88 SER A CA 1
ATOM 707 C C . SER A 1 88 ? -5.390 16.377 7.133 1.00 86.81 88 SER A C 1
ATOM 709 O O . SER A 1 88 ? -6.167 16.676 6.222 1.00 86.81 88 SER A O 1
ATOM 711 N N . LYS A 1 89 ? -5.083 17.216 8.126 1.00 82.94 89 LYS A N 1
ATOM 712 C CA . LYS A 1 89 ? -5.583 18.600 8.189 1.00 82.94 89 LYS A CA 1
ATOM 713 C C . LYS A 1 89 ? -4.989 19.495 7.102 1.00 82.94 89 LYS A C 1
ATOM 715 O O . LYS A 1 89 ? -5.683 20.369 6.593 1.00 82.94 89 LYS A O 1
ATOM 720 N N . ASP A 1 90 ? -3.720 19.284 6.756 1.00 82.81 90 ASP A N 1
ATOM 721 C CA . ASP A 1 90 ? -2.996 20.057 5.736 1.00 82.81 90 ASP A CA 1
ATOM 722 C C . ASP A 1 90 ? -3.072 19.433 4.329 1.00 82.81 90 ASP A C 1
ATOM 724 O O . ASP A 1 90 ? -2.659 20.042 3.343 1.00 82.81 90 ASP A O 1
ATOM 728 N N . GLY A 1 91 ? -3.618 18.219 4.225 1.00 80.25 91 GLY A N 1
ATOM 729 C CA . GLY A 1 91 ? -3.697 17.432 3.000 1.00 80.25 91 GLY A CA 1
ATOM 730 C C . GLY A 1 91 ? -2.367 16.818 2.547 1.00 80.25 91 GLY A C 1
ATOM 731 O O . GLY A 1 91 ? -2.343 16.167 1.497 1.00 80.25 91 GLY A O 1
ATOM 732 N N . GLU A 1 92 ? -1.272 17.007 3.283 1.00 74.38 92 GLU A N 1
ATOM 733 C CA . GLU A 1 92 ? 0.089 16.625 2.896 1.00 74.38 92 GLU A CA 1
ATOM 734 C C . GLU A 1 92 ? 0.706 15.586 3.842 1.00 74.38 92 GLU A C 1
ATOM 736 O O . GLU A 1 92 ? 1.373 14.654 3.370 1.00 74.38 92 GLU A O 1
ATOM 741 N N . VAL A 1 93 ? 0.454 15.704 5.147 1.00 80.62 93 VAL A N 1
ATOM 742 C CA . VAL A 1 93 ? 0.960 14.810 6.198 1.00 80.62 93 VAL A CA 1
ATOM 743 C C . VAL A 1 93 ? -0.208 14.219 6.981 1.00 80.62 93 VAL A C 1
ATOM 745 O O . VAL A 1 93 ? -1.204 14.894 7.226 1.00 80.62 93 VAL A O 1
ATOM 748 N N . LEU A 1 94 ? -0.102 12.941 7.349 1.00 81.88 94 LEU A N 1
ATOM 749 C CA . LEU A 1 94 ? -1.115 12.294 8.181 1.00 81.88 94 LEU A CA 1
ATOM 750 C C . LEU A 1 94 ? -1.176 12.956 9.562 1.00 81.88 94 LEU A C 1
ATOM 752 O O . LEU A 1 94 ? -0.137 13.296 10.134 1.00 81.88 94 LEU A O 1
ATOM 756 N N . ASP A 1 95 ? -2.385 13.115 10.092 1.00 83.31 95 ASP A N 1
ATOM 757 C CA . ASP A 1 95 ? -2.575 13.575 11.468 1.00 83.31 95 ASP A CA 1
ATOM 758 C C . ASP A 1 95 ? -2.035 12.522 12.464 1.00 83.31 95 ASP A C 1
ATOM 760 O O . ASP A 1 95 ? -2.016 11.335 12.135 1.00 83.31 95 ASP A O 1
ATOM 764 N N . PRO A 1 96 ? -1.632 12.905 13.694 1.00 80.94 96 PRO A N 1
ATOM 765 C CA . PRO A 1 96 ? -1.068 11.965 14.673 1.00 80.94 96 PRO A CA 1
ATOM 766 C C . PRO A 1 96 ? -1.964 10.763 15.014 1.00 80.94 96 PRO A C 1
ATOM 768 O O . PRO A 1 96 ? -1.444 9.677 15.254 1.00 80.94 96 PRO A O 1
ATOM 771 N N . ASP A 1 97 ? -3.287 10.956 14.997 1.00 82.88 97 ASP A N 1
ATOM 772 C CA . ASP A 1 97 ? -4.292 9.931 15.323 1.00 82.88 97 ASP A CA 1
ATOM 773 C C . ASP A 1 97 ? -4.854 9.222 14.075 1.00 82.88 97 ASP A C 1
ATOM 775 O O . ASP A 1 97 ? -5.828 8.474 14.151 1.00 82.88 97 ASP A O 1
ATOM 779 N N . SER A 1 98 ? -4.269 9.483 12.903 1.00 84.06 98 SER A N 1
ATOM 780 C CA . SER A 1 98 ? -4.633 8.814 11.656 1.00 84.06 98 SER A CA 1
ATOM 781 C C . SER A 1 98 ? -4.130 7.366 11.641 1.00 84.06 98 SER A C 1
ATOM 783 O O . SER A 1 98 ? -3.048 7.056 12.141 1.00 84.06 98 SER A O 1
ATOM 785 N N . GLY A 1 99 ? -4.868 6.489 10.962 1.00 82.81 99 GLY A N 1
ATOM 786 C CA . GLY A 1 99 ? -4.366 5.193 10.509 1.00 82.81 99 GLY A CA 1
ATOM 787 C C . GLY A 1 99 ? -3.237 5.346 9.487 1.00 82.81 99 GLY A C 1
ATOM 788 O O . GLY A 1 99 ? -2.903 6.457 9.052 1.00 82.81 99 GLY A O 1
ATOM 789 N N . ASN A 1 100 ? -2.625 4.226 9.108 1.00 86.94 100 ASN A N 1
ATOM 790 C CA . ASN A 1 100 ? -1.433 4.223 8.259 1.00 86.94 100 ASN A CA 1
ATOM 791 C C . ASN A 1 100 ? -1.759 3.970 6.778 1.00 86.94 100 ASN A C 1
ATOM 793 O O . ASN A 1 100 ? -2.813 3.448 6.418 1.00 86.94 100 ASN A O 1
ATOM 797 N N . ILE A 1 101 ? -0.821 4.346 5.902 1.00 84.25 101 ILE A N 1
ATOM 798 C CA . ILE A 1 101 ? -0.865 4.012 4.476 1.00 84.25 101 ILE A CA 1
ATOM 799 C C . ILE A 1 101 ? 0.222 2.989 4.198 1.00 84.25 101 ILE A C 1
ATOM 801 O O . ILE A 1 101 ? 1.410 3.282 4.353 1.00 84.25 101 ILE A O 1
ATOM 805 N N . TYR A 1 102 ? -0.192 1.813 3.756 1.00 82.06 102 TYR A N 1
ATOM 806 C CA . TYR A 1 102 ? 0.692 0.683 3.545 1.00 82.06 102 TYR A CA 1
ATOM 807 C C . TYR A 1 102 ? 1.002 0.522 2.055 1.00 82.06 102 TYR A C 1
ATOM 809 O O . TYR A 1 102 ? 0.084 0.545 1.242 1.00 82.06 102 TYR A O 1
ATOM 817 N N . ASP A 1 103 ? 2.275 0.368 1.691 1.00 75.62 103 ASP A N 1
ATOM 818 C CA . ASP A 1 103 ? 2.705 -0.036 0.345 1.00 75.62 103 ASP A CA 1
ATOM 819 C C . ASP A 1 103 ? 3.306 -1.431 0.423 1.00 75.62 103 ASP A C 1
ATOM 821 O O . ASP A 1 103 ? 4.408 -1.616 0.944 1.00 75.62 103 ASP A O 1
ATOM 825 N N . LEU A 1 104 ? 2.544 -2.414 -0.039 1.00 66.00 104 LEU A N 1
ATOM 826 C CA . LEU A 1 104 ? 2.739 -3.793 0.398 1.00 66.00 104 LEU A CA 1
ATOM 827 C C . LEU A 1 104 ? 3.205 -4.720 -0.699 1.00 66.00 104 LEU A C 1
ATOM 829 O O . LEU A 1 104 ? 3.102 -5.932 -0.540 1.00 66.00 104 LEU A O 1
ATOM 833 N N . THR A 1 105 ? 3.693 -4.186 -1.819 1.00 64.50 105 THR A N 1
ATOM 834 C CA . THR A 1 105 ? 3.806 -5.024 -3.006 1.00 64.50 105 THR A CA 1
ATOM 835 C C . THR A 1 105 ? 5.135 -4.970 -3.714 1.00 64.50 105 THR A C 1
ATOM 837 O O . THR A 1 105 ? 5.651 -3.911 -4.086 1.00 64.50 105 THR A O 1
ATOM 840 N N . ARG A 1 106 ? 5.611 -6.179 -3.997 1.00 65.88 106 ARG A N 1
ATOM 841 C CA . ARG A 1 106 ? 6.493 -6.468 -5.115 1.00 65.88 106 ARG A CA 1
ATOM 842 C C . ARG A 1 106 ? 5.624 -7.034 -6.247 1.00 65.88 106 ARG A C 1
ATOM 844 O O . ARG A 1 106 ? 4.895 -7.995 -5.979 1.00 65.88 106 ARG A O 1
ATOM 851 N N . PRO A 1 107 ? 5.631 -6.442 -7.450 1.00 65.81 107 PRO A N 1
ATOM 852 C CA . PRO A 1 107 ? 4.806 -6.928 -8.551 1.00 65.81 107 PRO A CA 1
ATOM 853 C C . PRO A 1 107 ? 5.283 -8.311 -9.027 1.00 65.81 107 PRO A C 1
ATOM 855 O O . PRO A 1 107 ? 6.481 -8.610 -9.027 1.00 65.81 107 PRO A O 1
ATOM 858 N N . CYS A 1 108 ? 4.342 -9.170 -9.419 1.00 63.50 108 CYS A N 1
ATOM 859 C CA . CYS A 1 108 ? 4.643 -10.395 -10.165 1.00 63.50 108 CYS A CA 1
ATOM 860 C C . CYS A 1 108 ? 5.003 -10.048 -11.627 1.00 63.50 108 CYS A C 1
ATOM 862 O O . CYS A 1 108 ? 4.489 -9.047 -12.124 1.00 63.50 108 CYS A O 1
ATOM 864 N N . PRO A 1 109 ? 5.828 -10.850 -12.335 1.00 58.94 109 PRO A N 1
ATOM 865 C CA . PRO A 1 109 ? 6.274 -12.207 -11.987 1.00 58.94 109 PRO A CA 1
ATOM 866 C C . PRO A 1 109 ? 7.570 -12.290 -11.163 1.00 58.94 109 PRO A C 1
ATOM 868 O O . PRO A 1 109 ? 7.820 -13.329 -10.563 1.00 58.94 109 PRO A O 1
ATOM 871 N N . SER A 1 110 ? 8.370 -11.222 -11.073 1.00 64.69 110 SER A N 1
ATOM 872 C CA . SER A 1 110 ? 9.737 -11.258 -10.512 1.00 64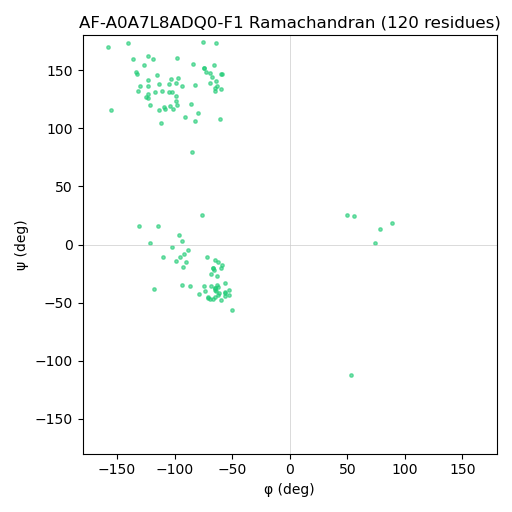.69 110 SER A CA 1
ATOM 873 C C . SER A 1 110 ? 9.843 -11.722 -9.052 1.00 64.69 110 SER A C 1
ATOM 875 O O . SER A 1 110 ? 10.918 -12.113 -8.605 1.00 64.69 110 SER A O 1
ATOM 877 N N . PHE A 1 111 ? 8.749 -11.656 -8.292 1.00 67.88 111 PHE A N 1
ATOM 878 C CA . PHE A 1 111 ? 8.724 -11.953 -6.855 1.00 67.88 111 PHE A CA 1
ATOM 879 C C . PHE A 1 111 ? 7.608 -12.921 -6.449 1.00 67.88 111 PHE A C 1
ATOM 881 O O . PHE A 1 111 ? 7.268 -13.009 -5.265 1.00 67.88 111 PHE A O 1
ATOM 888 N N . CYS A 1 112 ? 7.027 -13.618 -7.423 1.00 72.25 112 CYS A N 1
ATOM 889 C CA . CYS A 1 112 ? 5.898 -14.517 -7.227 1.00 72.25 112 CYS A CA 1
ATOM 890 C C . CYS A 1 112 ? 6.229 -15.918 -7.726 1.00 72.25 112 CYS A C 1
ATOM 892 O O . CYS A 1 112 ? 7.168 -16.097 -8.494 1.00 72.25 112 CYS A O 1
ATOM 894 N N . ASP A 1 113 ? 5.448 -16.897 -7.276 1.00 75.56 113 ASP A N 1
ATOM 895 C CA . ASP A 1 113 ? 5.585 -18.295 -7.678 1.00 75.56 113 ASP A CA 1
ATOM 896 C C . ASP A 1 113 ? 5.388 -18.442 -9.200 1.00 75.56 113 ASP A C 1
ATOM 898 O O . ASP A 1 113 ? 4.258 -18.252 -9.671 1.00 75.56 113 ASP A O 1
ATOM 902 N N . PRO A 1 114 ? 6.448 -18.715 -9.989 1.00 74.00 114 PRO A N 1
ATOM 903 C CA . PRO A 1 114 ? 6.350 -18.796 -11.445 1.00 74.00 114 PRO A CA 1
ATOM 904 C C . PRO A 1 114 ? 5.503 -19.986 -11.913 1.00 74.00 114 PRO A C 1
ATOM 906 O O . PRO A 1 114 ? 4.987 -19.943 -13.028 1.00 74.00 114 PRO A O 1
ATOM 909 N N . ASP A 1 115 ? 5.309 -20.996 -11.059 1.00 77.50 115 ASP A N 1
ATOM 910 C CA . ASP A 1 115 ? 4.545 -22.206 -11.372 1.00 77.50 115 ASP A CA 1
ATOM 911 C C . ASP A 1 115 ? 3.044 -22.049 -11.065 1.00 77.50 115 ASP A C 1
ATOM 913 O O . ASP A 1 115 ? 2.236 -22.930 -11.371 1.00 77.50 115 ASP A O 1
ATOM 917 N N . SER A 1 116 ? 2.632 -20.916 -10.480 1.00 76.56 116 SER A N 1
ATOM 918 C CA . SER A 1 116 ? 1.223 -20.654 -10.196 1.00 76.56 116 SER A CA 1
ATOM 919 C C . SER A 1 116 ? 0.413 -20.533 -11.496 1.00 76.56 116 SER A C 1
ATOM 921 O O . SER A 1 116 ? 0.764 -19.732 -12.370 1.00 76.56 116 SER A O 1
ATOM 923 N N . PRO A 1 117 ? -0.744 -21.214 -11.613 1.00 69.75 117 PRO A N 1
ATOM 924 C CA . PRO A 1 117 ? -1.607 -21.125 -12.794 1.00 69.75 117 PRO A CA 1
ATOM 925 C C . PRO A 1 117 ? -2.200 -19.723 -13.002 1.00 69.75 117 PRO A C 1
ATOM 927 O O . PRO A 1 117 ? -2.732 -19.437 -14.069 1.00 69.75 117 PRO A O 1
ATOM 930 N N . LEU A 1 118 ? -2.115 -18.852 -11.990 1.00 68.31 118 LEU A N 1
ATOM 931 C CA . LEU A 1 118 ? -2.523 -17.446 -12.058 1.00 68.31 118 LEU A CA 1
ATOM 932 C C . LEU A 1 118 ? -1.349 -16.500 -12.376 1.00 68.31 118 LEU A C 1
ATOM 934 O O . LEU A 1 118 ? -1.571 -15.321 -12.638 1.00 68.31 118 LEU A O 1
ATOM 938 N N . ASN A 1 119 ? -0.106 -16.996 -12.325 1.00 71.81 119 ASN A N 1
ATOM 939 C CA . ASN A 1 119 ? 1.115 -16.233 -12.594 1.00 71.81 119 ASN A CA 1
ATOM 940 C C . ASN A 1 119 ? 1.804 -16.643 -13.911 1.00 71.81 119 ASN A C 1
ATOM 942 O O . ASN A 1 119 ? 2.707 -15.939 -14.354 1.00 71.81 119 ASN A O 1
ATOM 946 N N . GLY A 1 120 ? 1.395 -17.741 -14.554 1.00 56.28 120 GLY A N 1
ATOM 947 C CA . GLY A 1 120 ? 1.938 -18.210 -15.836 1.00 56.28 120 GLY A CA 1
ATOM 948 C C . GLY A 1 120 ? 1.315 -17.548 -17.077 1.00 56.28 120 GLY A C 1
ATOM 949 O O . GLY A 1 120 ? 0.186 -17.068 -17.042 1.00 56.28 120 GLY A O 1
ATOM 950 N N . THR A 1 121 ? 2.060 -17.525 -18.189 1.00 54.91 121 THR A N 1
ATOM 951 C CA . THR A 1 121 ? 1.552 -17.202 -19.539 1.00 54.91 121 THR A CA 1
ATOM 952 C C . THR A 1 121 ? 0.968 -18.467 -20.170 1.00 54.91 121 THR A C 1
ATOM 954 O O . THR A 1 121 ? 1.670 -19.138 -20.926 1.00 54.91 121 THR A O 1
ATOM 957 N N . ASN A 1 122 ? -0.255 -18.853 -19.819 1.00 46.53 122 ASN A N 1
ATOM 958 C CA . ASN A 1 122 ? -0.964 -19.877 -20.596 1.00 46.53 122 ASN A CA 1
ATOM 959 C C . ASN A 1 122 ? -1.699 -19.231 -21.767 1.00 46.53 122 ASN A C 1
ATOM 961 O O . ASN A 1 122 ? -2.361 -18.196 -21.527 1.00 46.53 122 ASN A O 1
#

Sequence (122 aa):
MKKNTITLKTAKRWTKRWRKMEDVYNAHQECRAFNIPLEDLKDVIAEGAVTVRAYLGVHKQKIESETVFEEKLIIVGVDANGKDMISSKDGEVLDPDSGNIYDLTRPCPSFCDPDSPLNGTN

Foldseek 3Di:
DPPQFDWLQQVVQFLVVCVVCVVVVVVVCQFLDWDFDVVVVVLLVVLVAPDKDWGKTWDWDDDPNDTDIFIWIKIFGAHPVRHTQFDDPVSGGTDPSGTTIGTGGDGPDVPDDAPDPSRDDD

Organism: NCBI:txid1888915

Secondary structure (DSSP, 8-state):
--TTB--HHHHHHHHHHHHHHHHHHHHH-----EE--HHHHHHHHHTT-SEEEEEEEEEEEEETTEEEEEEEEEEEEE-TTS-BS---SSSSS--TTPPP-EE--EETTTTS-TT-TTTS--